Protein AF-A0A532T8S7-F1 (afdb_monomer)

pLDDT: mean 72.54, std 15.39, range [44.53, 95.19]

Mean predicted aligned error: 15.45 Å

Secondary structure (DSSP, 8-state):
--HHHHHHHHHHHT-----------------PPTT-TT--------TT-EEEEE-SSSSSS-EEEEEE-SSS--EEEEEEE-SSS-EEE---

Foldseek 3Di:
DDVVVVVVVVVVVPPPPPPPPPPPPPPPPPDDDPPDVPDPDPPPAAPPWDWDWDPPPPPPDTWIWIADDHPDHGDIWTWDDPNPPDTDGDDD

Solvent-accessible surface area (backbone atoms only — not comparable to full-atom values): 6074 Å² total; per-residue (Å²): 135,63,71,69,57,61,55,54,55,55,62,64,72,67,67,71,73,81,68,74,76,70,77,71,70,71,75,75,85,72,77,76,68,80,89,49,88,86,59,87,71,88,83,79,62,39,45,76,65,45,78,43,81,41,56,82,86,70,86,80,48,69,21,40,35,33,42,19,86,37,55,94,36,60,48,78,45,55,26,46,43,80,78,73,87,53,72,39,75,62,81,126

Structure (mmCIF, N/CA/C/O backbone):
data_AF-A0A532T8S7-F1
#
_entry.id   AF-A0A532T8S7-F1
#
loop_
_atom_site.group_PDB
_atom_site.id
_atom_site.type_symbol
_atom_site.label_atom_id
_atom_site.label_alt_id
_atom_s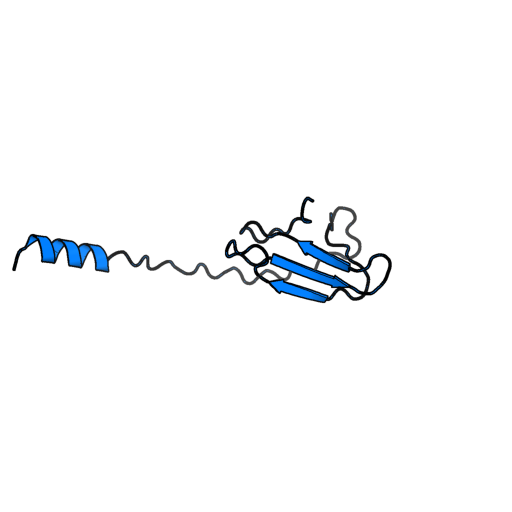ite.label_comp_id
_atom_site.label_asym_id
_atom_site.label_entity_id
_atom_site.label_seq_id
_atom_site.pdbx_PDB_ins_code
_atom_site.Cartn_x
_atom_site.Cartn_y
_atom_site.Cartn_z
_atom_site.occupancy
_atom_site.B_iso_or_equiv
_atom_site.auth_seq_id
_atom_site.auth_comp_id
_atom_site.auth_asym_id
_atom_site.auth_atom_id
_atom_site.pdbx_PDB_model_num
ATOM 1 N N . MET A 1 1 ? -38.533 -1.910 44.945 1.00 59.66 1 MET A N 1
ATOM 2 C CA . MET A 1 1 ? -37.654 -2.273 43.814 1.00 59.66 1 MET A CA 1
ATOM 3 C C . MET A 1 1 ? -38.559 -2.791 42.706 1.00 59.66 1 MET A C 1
ATO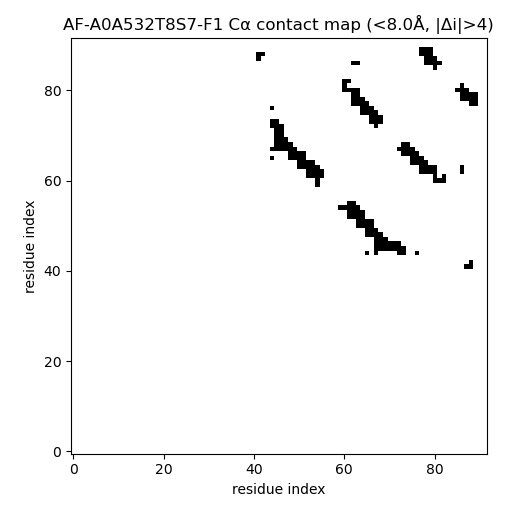M 5 O O . MET A 1 1 ? -39.288 -3.742 42.945 1.00 59.66 1 MET A O 1
ATOM 9 N N . ASN A 1 2 ? -38.682 -2.043 41.609 1.00 58.12 2 ASN A N 1
ATOM 10 C CA . ASN A 1 2 ? -39.811 -2.144 40.679 1.00 58.12 2 ASN A CA 1
ATOM 11 C C . ASN A 1 2 ? -39.638 -3.345 39.729 1.00 58.12 2 ASN A C 1
ATOM 13 O O . ASN A 1 2 ? -38.582 -3.473 39.112 1.00 58.12 2 ASN A O 1
ATOM 17 N N . LEU A 1 3 ? -40.651 -4.211 39.609 1.00 65.94 3 LEU A N 1
ATOM 18 C CA . LEU A 1 3 ? -40.575 -5.487 38.874 1.00 65.94 3 LEU A CA 1
ATOM 19 C C . LEU A 1 3 ? -40.214 -5.297 37.384 1.00 65.94 3 LEU A C 1
ATOM 21 O O . LEU A 1 3 ? -39.560 -6.147 36.786 1.00 65.94 3 LEU A O 1
ATOM 25 N N . TYR A 1 4 ? -40.539 -4.129 36.819 1.00 69.62 4 TYR A N 1
ATOM 26 C CA . TYR A 1 4 ? -40.157 -3.720 35.462 1.00 69.62 4 TYR A CA 1
ATOM 27 C C . TYR A 1 4 ? -38.637 -3.588 35.262 1.00 69.62 4 TYR A C 1
ATOM 29 O O . TYR A 1 4 ? -38.137 -3.862 34.177 1.00 69.62 4 TYR A O 1
ATOM 37 N N . TYR A 1 5 ? -37.884 -3.218 36.302 1.00 66.88 5 TYR A N 1
ATOM 38 C CA . TYR A 1 5 ? -36.425 -3.078 36.216 1.00 66.88 5 TYR A CA 1
ATOM 39 C C . TYR A 1 5 ? -35.732 -4.449 36.164 1.00 66.88 5 TYR A C 1
ATOM 41 O O . TYR A 1 5 ? -34.740 -4.621 35.464 1.00 66.88 5 TYR A O 1
ATOM 49 N N . LEU A 1 6 ? -36.294 -5.454 36.848 1.00 62.03 6 LEU A N 1
ATOM 50 C CA . LEU A 1 6 ? -35.775 -6.827 36.846 1.00 62.03 6 LEU A CA 1
ATOM 51 C C . LEU A 1 6 ? -35.995 -7.529 35.492 1.00 62.03 6 LEU A C 1
ATOM 53 O O . LEU A 1 6 ? -35.125 -8.263 35.022 1.00 62.03 6 LEU A O 1
ATOM 57 N N . LEU A 1 7 ? -37.128 -7.261 34.834 1.00 62.75 7 LEU A N 1
ATOM 58 C CA . LEU A 1 7 ? -37.402 -7.756 33.480 1.00 62.75 7 LEU A CA 1
ATOM 59 C C . LEU A 1 7 ? -36.509 -7.093 32.416 1.00 62.75 7 LEU A C 1
ATOM 61 O O . LEU A 1 7 ? -36.057 -7.766 31.495 1.00 62.75 7 LEU A O 1
ATOM 65 N N . LEU A 1 8 ? -36.185 -5.803 32.558 1.00 58.84 8 LEU A N 1
ATOM 66 C CA . LEU A 1 8 ? -35.295 -5.108 31.617 1.00 58.84 8 LEU A CA 1
ATOM 67 C C . LEU A 1 8 ? -33.831 -5.570 31.717 1.00 58.84 8 LEU A C 1
ATOM 69 O O . LEU A 1 8 ? -33.170 -5.728 30.693 1.00 58.84 8 LEU A O 1
ATOM 73 N N . VAL A 1 9 ? -33.327 -5.839 32.926 1.00 58.56 9 VAL A N 1
ATOM 74 C CA . VAL A 1 9 ? -31.935 -6.289 33.123 1.00 58.56 9 VAL A CA 1
ATOM 75 C C . VAL A 1 9 ? -31.717 -7.717 32.602 1.00 58.56 9 VAL A C 1
ATOM 77 O O . VAL A 1 9 ? -30.665 -8.014 32.042 1.00 58.56 9 VAL A O 1
ATOM 80 N N . THR A 1 10 ? -32.715 -8.598 32.712 1.00 56.66 10 THR A N 1
ATOM 81 C CA . THR A 1 10 ? -32.616 -9.985 32.214 1.00 56.66 10 THR A CA 1
ATOM 82 C C . THR A 1 10 ? -32.698 -10.085 30.686 1.00 56.66 10 THR A C 1
ATOM 84 O O . THR A 1 10 ? -32.019 -10.923 30.090 1.00 56.66 10 THR A O 1
ATOM 87 N N . ALA A 1 11 ? -3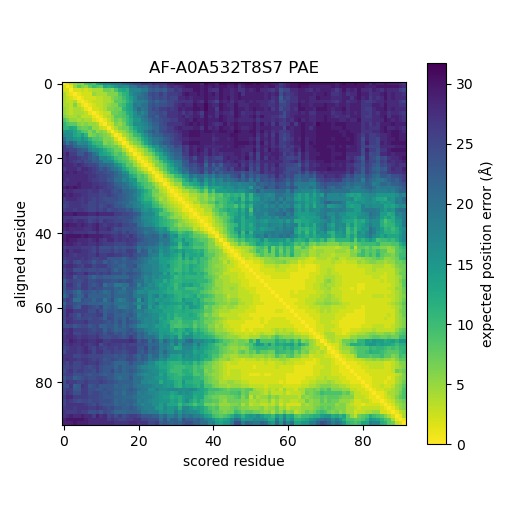3.440 -9.187 30.029 1.00 56.91 11 ALA A N 1
ATOM 88 C CA . ALA A 1 11 ? -33.487 -9.111 28.568 1.00 56.91 11 ALA A CA 1
ATOM 89 C C . ALA A 1 11 ? -32.154 -8.641 27.949 1.00 56.91 11 ALA A C 1
ATOM 91 O O . ALA A 1 11 ? -31.802 -9.077 26.856 1.00 56.91 11 ALA A O 1
ATOM 92 N N . PHE A 1 12 ? -31.381 -7.802 28.651 1.00 53.62 12 PHE A N 1
ATOM 93 C CA . PHE A 1 12 ? -30.105 -7.278 28.143 1.00 53.62 12 PHE A CA 1
ATOM 94 C C . PHE A 1 12 ? -28.952 -8.293 28.236 1.00 53.62 12 PHE A C 1
ATOM 96 O O . PHE A 1 12 ? -28.061 -8.304 27.391 1.00 53.62 12 PHE A O 1
ATOM 103 N N . VAL A 1 13 ? -28.986 -9.194 29.226 1.00 51.88 13 VAL A N 1
ATOM 104 C CA . VAL A 1 13 ? -27.939 -10.216 29.443 1.00 51.88 13 VAL A CA 1
ATOM 105 C C . VAL A 1 13 ? -28.069 -11.411 28.481 1.00 51.88 13 VAL A C 1
ATOM 107 O O . VAL A 1 13 ? -27.150 -12.216 28.368 1.00 51.88 13 VAL A O 1
ATOM 110 N N . SER A 1 14 ? -29.170 -11.510 27.729 1.00 46.84 14 SER A N 1
ATOM 111 C CA . SER A 1 14 ? -29.463 -12.667 26.865 1.00 46.84 14 SER A CA 1
ATOM 112 C C . SER A 1 14 ? -29.091 -12.476 25.383 1.00 46.84 14 SER A C 1
ATOM 114 O O . SER A 1 14 ? -29.262 -13.402 24.596 1.00 46.84 14 SER A O 1
ATOM 116 N N . SER A 1 15 ? -28.573 -11.306 24.989 1.00 48.22 15 SER A N 1
ATOM 117 C CA . SER A 1 15 ? -28.250 -10.984 23.583 1.00 48.22 15 SER A CA 1
ATOM 118 C C . SER A 1 15 ? -26.768 -11.110 23.227 1.00 48.22 15 SER A C 1
ATOM 120 O O . SER A 1 15 ? -26.329 -10.570 22.210 1.00 48.22 15 SER A O 1
ATOM 122 N N . THR A 1 16 ? -25.973 -11.849 24.002 1.00 46.06 16 THR A N 1
ATOM 123 C CA . THR A 1 16 ? -24.692 -12.325 23.479 1.00 46.06 16 THR A CA 1
ATOM 124 C C . THR A 1 16 ? -24.993 -13.453 22.505 1.00 46.06 16 THR A C 1
ATOM 126 O O . THR A 1 16 ? -25.117 -14.620 22.873 1.00 46.06 16 THR A O 1
ATOM 129 N N . SER A 1 17 ? -25.166 -13.090 21.230 1.00 53.94 17 SER A N 1
ATOM 130 C CA . SER A 1 17 ? -25.105 -14.070 20.155 1.00 53.94 17 SER A CA 1
ATOM 131 C C . SER A 1 17 ? -23.841 -14.895 20.384 1.00 53.94 17 SER A C 1
ATOM 133 O O . SER A 1 17 ? -22.720 -14.390 20.335 1.00 53.94 17 SER A O 1
ATOM 135 N N . THR A 1 18 ? -24.016 -16.171 20.721 1.00 51.88 18 THR A N 1
ATOM 136 C CA . THR A 1 18 ? -22.933 -17.147 20.657 1.00 51.88 18 THR A CA 1
ATOM 137 C C . THR A 1 18 ? -22.739 -17.399 19.170 1.00 51.88 18 THR A C 1
ATOM 139 O O . THR A 1 18 ? -23.177 -18.406 18.618 1.00 51.88 18 THR A O 1
ATOM 142 N N . GLY A 1 19 ? -22.206 -16.388 18.481 1.00 49.84 19 GLY A N 1
ATOM 143 C CA . GLY A 1 19 ? -21.791 -16.501 17.105 1.00 49.84 19 GLY A CA 1
ATOM 144 C C . GLY A 1 19 ? -20.765 -17.612 17.089 1.00 49.84 19 GLY A C 1
ATOM 145 O O . GLY A 1 19 ? -19.676 -17.463 17.639 1.00 49.84 19 GLY A O 1
ATOM 146 N N . ARG A 1 20 ? -21.136 -18.757 16.512 1.00 49.75 20 ARG A N 1
ATOM 147 C CA . ARG A 1 20 ? -20.151 -19.703 16.006 1.00 49.75 20 ARG A CA 1
ATOM 148 C C . ARG A 1 20 ? -19.195 -18.858 15.179 1.00 49.75 20 ARG A C 1
ATOM 150 O O . ARG A 1 20 ? -19.610 -18.321 14.153 1.00 49.75 20 ARG A O 1
ATOM 157 N N . PHE A 1 21 ? -17.955 -18.719 15.637 1.00 53.22 21 PHE A N 1
ATOM 158 C CA . PHE A 1 21 ? -16.875 -18.376 14.734 1.00 53.22 21 PHE A CA 1
ATOM 159 C C . PHE A 1 21 ? -16.949 -19.472 13.674 1.00 53.22 21 PHE A C 1
ATOM 161 O O . PHE A 1 21 ? -16.752 -20.648 13.984 1.00 53.22 21 PHE A O 1
ATOM 168 N N . LYS A 1 22 ? -17.442 -19.130 12.479 1.00 49.72 22 LYS A N 1
ATOM 169 C CA . LYS A 1 22 ? -17.254 -19.999 11.325 1.00 49.72 22 LYS A CA 1
ATOM 170 C C . LYS A 1 22 ? -15.749 -20.154 11.287 1.00 49.72 22 LYS A C 1
ATOM 172 O O . LYS A 1 22 ? -15.070 -19.134 11.188 1.00 49.72 22 LYS A O 1
ATOM 177 N N . ASP A 1 23 ? -15.261 -21.375 11.486 1.00 57.03 23 ASP A N 1
ATOM 178 C CA . ASP A 1 23 ? -13.876 -21.697 11.194 1.00 57.03 23 ASP A CA 1
ATOM 179 C C . ASP A 1 23 ? -13.629 -21.091 9.816 1.00 57.03 23 ASP A C 1
ATOM 181 O O . ASP A 1 23 ? -14.288 -21.472 8.847 1.00 57.03 23 ASP A O 1
ATOM 185 N N . ILE A 1 24 ? -12.853 -20.005 9.773 1.00 58.09 24 ILE A N 1
ATOM 186 C CA . ILE A 1 24 ? -12.459 -19.386 8.518 1.00 58.09 24 ILE A CA 1
ATOM 187 C C . ILE A 1 24 ? -11.726 -20.522 7.840 1.00 58.09 24 ILE A C 1
ATOM 189 O O . ILE A 1 24 ? -10.681 -20.936 8.353 1.00 58.09 24 ILE A O 1
ATOM 193 N N . ASP A 1 25 ? -12.352 -21.097 6.806 1.00 60.16 25 ASP A N 1
ATOM 194 C CA . ASP A 1 25 ? -11.759 -22.123 5.963 1.00 60.16 25 ASP A CA 1
ATOM 195 C C . ASP A 1 25 ? -10.318 -21.686 5.772 1.00 60.16 25 ASP A C 1
ATOM 197 O O . ASP A 1 25 ? -10.065 -20.592 5.259 1.00 60.16 25 ASP A O 1
ATOM 201 N N . SER A 1 26 ? -9.389 -22.454 6.352 1.00 57.91 26 SER A N 1
ATOM 202 C CA . SER A 1 26 ? -7.970 -22.123 6.287 1.00 57.91 26 SER A CA 1
ATOM 203 C C . SER A 1 26 ? -7.699 -21.827 4.824 1.00 57.91 26 SER A C 1
ATOM 205 O O . SER A 1 26 ? -8.047 -22.700 4.024 1.00 57.91 26 SER A O 1
ATOM 207 N N . PRO A 1 27 ? -7.219 -20.618 4.464 1.00 60.38 27 PRO A N 1
ATOM 208 C CA . PRO A 1 27 ? -7.236 -20.172 3.081 1.00 60.38 27 PRO A CA 1
ATOM 209 C C . PRO A 1 27 ? -6.593 -21.273 2.264 1.00 60.38 27 PRO A C 1
ATOM 211 O O . PRO A 1 27 ? -5.430 -21.620 2.499 1.00 60.38 27 PRO A O 1
ATOM 214 N N . GLU A 1 28 ? -7.394 -21.920 1.416 1.00 66.06 28 GLU A N 1
ATOM 215 C CA . GLU A 1 28 ? -6.913 -23.052 0.651 1.00 66.06 28 GLU A CA 1
ATOM 216 C C . GLU A 1 28 ? -5.724 -22.513 -0.135 1.00 66.06 28 GLU A C 1
ATOM 218 O O . GLU A 1 28 ? -5.844 -21.522 -0.860 1.00 66.06 28 GLU A O 1
ATOM 223 N N . THR A 1 29 ? -4.536 -23.071 0.102 1.00 59.47 29 THR A N 1
ATOM 224 C CA . THR A 1 29 ? -3.310 -22.565 -0.515 1.00 59.47 29 THR A CA 1
ATOM 225 C C . THR A 1 29 ? -3.291 -23.020 -1.968 1.00 59.47 29 THR A C 1
ATOM 227 O O . THR A 1 29 ? -2.575 -23.934 -2.371 1.00 59.47 29 THR A O 1
ATOM 230 N N . ILE A 1 30 ? -4.135 -22.388 -2.780 1.00 69.94 30 ILE A N 1
ATOM 231 C CA . ILE A 1 30 ? -4.206 -22.622 -4.210 1.00 69.94 30 ILE A CA 1
ATOM 232 C C . ILE A 1 30 ? -2.958 -21.988 -4.805 1.00 69.94 30 ILE A C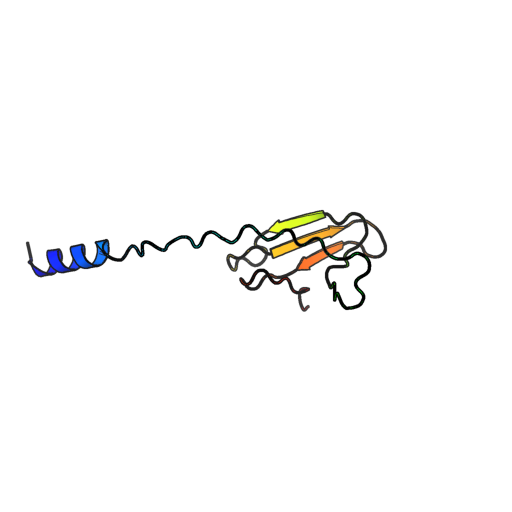 1
ATOM 234 O O . ILE A 1 30 ? -2.828 -20.769 -4.925 1.00 69.94 30 ILE A O 1
ATOM 238 N N . ARG A 1 31 ? -2.003 -22.836 -5.185 1.00 63.31 31 ARG A N 1
ATOM 239 C CA . ARG A 1 31 ? -0.832 -22.382 -5.926 1.00 63.31 31 ARG A CA 1
ATOM 240 C C . ARG A 1 31 ? -1.296 -21.831 -7.270 1.00 63.31 31 ARG A C 1
ATOM 242 O O . ARG A 1 31 ? -1.792 -22.578 -8.114 1.00 63.31 31 ARG A O 1
ATOM 249 N N . LEU A 1 32 ? -1.097 -20.533 -7.479 1.00 63.31 32 LEU A N 1
ATOM 250 C CA . LEU A 1 32 ? -1.387 -19.900 -8.759 1.00 63.31 32 LEU A CA 1
ATOM 251 C C . LEU A 1 32 ? -0.562 -20.563 -9.868 1.00 63.31 32 LEU A C 1
ATOM 253 O O . LEU A 1 32 ? 0.628 -20.859 -9.704 1.00 63.31 32 LEU A O 1
ATOM 257 N N . LYS A 1 33 ? -1.208 -20.814 -11.009 1.00 64.50 33 LYS A N 1
ATOM 258 C CA . LYS A 1 33 ? -0.518 -21.320 -12.195 1.00 64.50 33 LYS A CA 1
ATOM 259 C C . LYS A 1 33 ? 0.461 -20.256 -12.687 1.00 64.50 33 LYS A C 1
ATOM 261 O O . LYS A 1 33 ? 0.098 -19.093 -12.840 1.00 64.50 33 LYS A O 1
ATOM 266 N N . TYR A 1 34 ? 1.696 -20.673 -12.948 1.00 56.78 34 TYR A N 1
ATOM 267 C CA . TYR A 1 34 ? 2.688 -19.825 -13.601 1.00 56.78 34 TYR A CA 1
ATOM 268 C C . TYR A 1 34 ? 2.206 -19.438 -15.006 1.00 56.78 34 TYR A C 1
ATOM 270 O O . TYR A 1 34 ? 1.697 -20.299 -15.723 1.00 56.78 34 TYR A O 1
ATOM 278 N N . ASN A 1 35 ? 2.399 -18.171 -15.389 1.00 61.38 35 ASN A N 1
ATOM 279 C CA . ASN A 1 35 ? 2.032 -17.628 -16.701 1.00 61.38 35 ASN A CA 1
ATOM 280 C C . ASN A 1 35 ? 0.563 -17.897 -17.080 1.00 61.38 35 ASN A C 1
ATOM 282 O O . ASN A 1 35 ? 0.280 -18.506 -18.109 1.00 61.38 35 ASN A O 1
ATOM 286 N N . ASN A 1 36 ? -0.365 -17.495 -16.211 1.00 67.12 36 ASN A N 1
ATOM 287 C CA . ASN A 1 36 ? -1.796 -17.572 -16.481 1.00 67.12 36 ASN A CA 1
ATOM 288 C C . ASN A 1 36 ? -2.242 -16.311 -17.257 1.00 67.12 36 ASN A C 1
ATOM 290 O O . ASN A 1 36 ? -2.354 -15.261 -16.632 1.00 67.12 36 ASN A O 1
ATOM 294 N N . PRO A 1 37 ? -2.467 -16.375 -18.585 1.00 69.50 37 PRO A N 1
ATOM 295 C CA . PRO A 1 37 ? -2.791 -15.196 -19.396 1.00 69.50 37 PRO A CA 1
ATOM 296 C C . PRO A 1 37 ? -4.181 -14.618 -19.097 1.00 69.50 37 PRO A C 1
ATOM 298 O O . PRO A 1 37 ? -4.412 -13.444 -19.361 1.00 69.50 37 PRO A O 1
ATOM 301 N N . ASP A 1 38 ? -5.076 -15.425 -18.521 1.00 72.69 38 ASP A N 1
ATOM 302 C CA . ASP A 1 38 ? -6.410 -14.998 -18.087 1.00 72.69 38 ASP A CA 1
ATOM 303 C C . ASP A 1 38 ? -6.391 -14.432 -16.655 1.00 72.69 38 ASP A C 1
ATOM 305 O O . ASP A 1 38 ? -7.408 -13.952 -16.153 1.00 72.69 38 ASP A O 1
ATOM 309 N N . LEU A 1 39 ? -5.242 -14.508 -15.966 1.00 67.00 39 LEU A N 1
ATOM 310 C CA . LEU A 1 39 ? -5.069 -13.901 -14.654 1.00 67.00 39 LEU A CA 1
ATOM 311 C C . LEU A 1 39 ? -4.858 -12.402 -14.837 1.00 67.00 39 LEU A C 1
ATOM 313 O O . LEU A 1 39 ? -3.761 -11.944 -15.156 1.00 67.00 39 LEU A O 1
ATOM 317 N N . ILE A 1 40 ? -5.919 -11.642 -14.602 1.00 60.59 40 ILE A N 1
ATOM 318 C CA . ILE A 1 40 ? -5.831 -10.195 -14.447 1.00 60.59 40 ILE A CA 1
ATOM 319 C C . ILE A 1 40 ? -5.113 -9.938 -13.116 1.00 60.59 40 ILE A C 1
ATOM 321 O O . ILE A 1 40 ? -5.654 -10.215 -12.047 1.00 60.59 40 ILE A O 1
ATOM 325 N N . VAL A 1 41 ? -3.855 -9.496 -13.184 1.00 56.72 41 VAL A N 1
ATOM 326 C CA . VAL A 1 41 ? -3.061 -9.095 -12.015 1.00 56.72 41 VAL A CA 1
ATOM 327 C C . VAL A 1 41 ? -2.880 -7.584 -12.067 1.00 56.72 41 VAL A C 1
ATOM 329 O O . VAL A 1 41 ? -2.012 -7.100 -12.787 1.00 56.72 41 VAL A O 1
ATOM 332 N N . ASP A 1 42 ? -3.660 -6.848 -11.276 1.00 61.75 42 ASP A N 1
ATOM 333 C CA . ASP A 1 42 ? -3.532 -5.383 -11.169 1.00 61.75 42 ASP A CA 1
ATOM 334 C C . ASP A 1 42 ? -2.484 -4.937 -10.124 1.00 61.75 42 ASP A C 1
ATOM 336 O O . ASP A 1 42 ? -2.234 -3.750 -9.940 1.00 61.75 42 ASP A O 1
ATOM 340 N N . LEU A 1 43 ? -1.803 -5.882 -9.464 1.00 67.00 43 LEU A N 1
ATOM 341 C CA . LEU A 1 43 ? -0.786 -5.633 -8.424 1.00 67.00 43 LEU A CA 1
ATOM 342 C C . LEU A 1 43 ? 0.655 -5.581 -8.971 1.00 67.00 43 LEU A C 1
ATOM 344 O O . LEU A 1 43 ? 1.606 -6.070 -8.357 1.00 67.00 43 LEU A O 1
ATOM 348 N N . GLY A 1 44 ? 0.841 -4.997 -10.153 1.00 69.06 44 GLY A N 1
ATOM 349 C CA . GLY A 1 44 ? 2.166 -4.768 -10.732 1.00 69.06 44 GLY A CA 1
ATOM 350 C C . GLY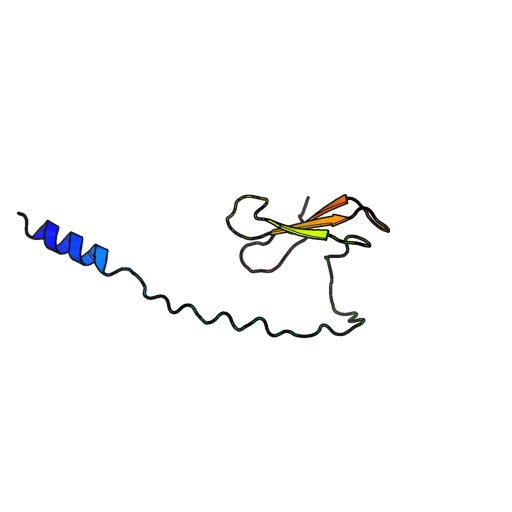 A 1 44 ? 2.793 -3.474 -10.215 1.00 69.06 44 GLY A C 1
ATOM 351 O O . GLY A 1 44 ? 2.520 -2.415 -10.764 1.00 69.06 44 GLY A O 1
ATOM 352 N N . VAL A 1 45 ? 3.652 -3.545 -9.192 1.00 73.62 45 VAL A N 1
ATOM 353 C CA . VAL A 1 45 ? 4.211 -2.334 -8.545 1.00 73.62 45 VAL A CA 1
ATOM 354 C C . VAL A 1 45 ? 5.698 -2.088 -8.791 1.00 73.62 45 VAL A C 1
ATOM 356 O O . VAL A 1 45 ? 6.145 -0.957 -8.647 1.00 73.62 45 VAL A O 1
ATOM 359 N N . GLY A 1 46 ? 6.467 -3.099 -9.203 1.00 74.88 46 GLY A N 1
ATOM 360 C CA . GLY A 1 46 ? 7.914 -2.994 -9.432 1.00 74.88 46 GLY A CA 1
ATOM 361 C C . GLY A 1 46 ? 8.688 -4.18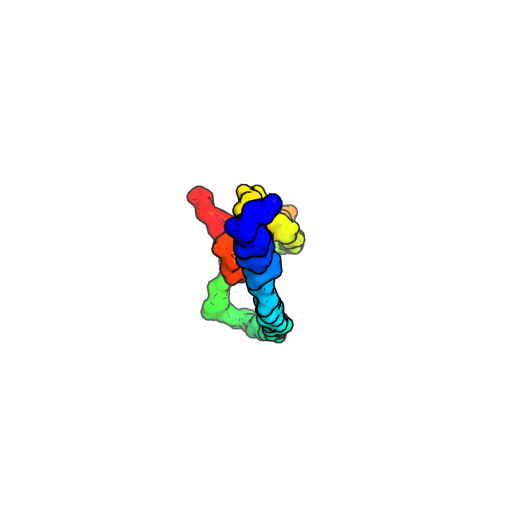0 -8.857 1.00 74.88 46 GLY A C 1
ATOM 362 O O . GLY A 1 46 ? 8.121 -5.050 -8.192 1.00 74.88 46 GLY A O 1
ATOM 363 N N . LEU A 1 47 ? 9.995 -4.237 -9.118 1.00 79.12 47 LEU A N 1
ATOM 364 C CA . LEU A 1 47 ? 10.894 -5.197 -8.476 1.00 79.12 47 LEU A CA 1
ATOM 365 C C . LEU A 1 47 ? 11.086 -4.816 -6.994 1.00 79.12 47 LEU A C 1
ATOM 367 O O . LEU A 1 47 ? 11.055 -3.641 -6.637 1.00 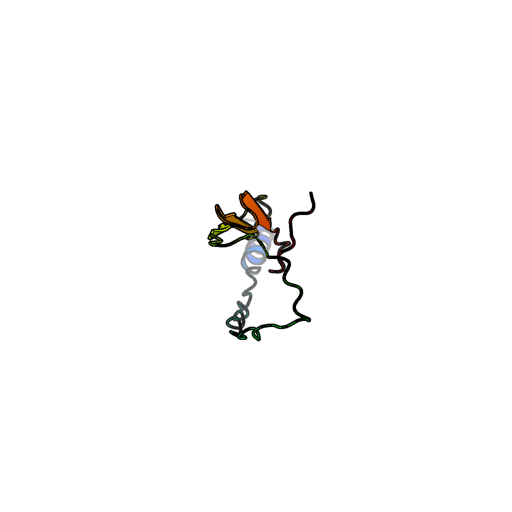79.12 47 LEU A O 1
ATOM 371 N N . TRP A 1 48 ? 11.262 -5.810 -6.118 1.00 82.00 48 TRP A N 1
ATOM 372 C CA . TRP A 1 48 ? 11.443 -5.611 -4.664 1.00 82.00 48 TRP A CA 1
ATOM 373 C C . TRP A 1 48 ? 10.292 -4.881 -3.967 1.00 82.00 48 TRP A C 1
ATOM 375 O O . TRP A 1 48 ? 10.500 -4.005 -3.129 1.00 82.00 48 TRP A O 1
ATOM 385 N N . ALA A 1 49 ? 9.067 -5.260 -4.315 1.00 85.88 49 ALA A N 1
ATOM 386 C CA . ALA A 1 49 ? 7.876 -4.820 -3.610 1.00 85.88 49 ALA A CA 1
ATOM 387 C C . ALA A 1 49 ? 7.944 -5.194 -2.119 1.00 85.88 49 ALA A C 1
ATOM 389 O O . ALA A 1 49 ? 8.147 -6.361 -1.776 1.00 85.88 49 ALA A O 1
ATOM 390 N N . ASN A 1 50 ? 7.744 -4.208 -1.244 1.00 90.69 50 ASN A N 1
ATOM 391 C CA . ASN A 1 50 ? 7.620 -4.397 0.195 1.00 90.69 50 ASN A CA 1
ATOM 392 C C . ASN A 1 50 ? 6.161 -4.142 0.627 1.00 90.69 50 ASN A C 1
ATOM 394 O O . ASN A 1 50 ? 5.777 -2.973 0.758 1.00 90.69 50 ASN A O 1
ATOM 398 N N . PRO A 1 51 ? 5.341 -5.199 0.790 1.00 91.06 51 PRO A N 1
ATOM 399 C CA . PRO A 1 51 ? 3.945 -5.076 1.196 1.00 91.06 51 PRO A CA 1
ATOM 400 C C . PRO A 1 51 ? 3.817 -4.752 2.689 1.00 91.06 51 PRO A C 1
ATOM 402 O O . PRO A 1 51 ? 4.499 -5.340 3.528 1.00 91.06 51 PRO A O 1
ATOM 405 N N . ILE A 1 52 ? 2.916 -3.830 3.014 1.00 94.06 52 ILE A N 1
ATOM 406 C CA . ILE A 1 52 ? 2.656 -3.327 4.362 1.00 94.06 52 ILE A CA 1
ATOM 407 C C . ILE A 1 52 ? 1.137 -3.381 4.598 1.00 94.06 52 ILE A C 1
ATOM 409 O O . ILE A 1 52 ? 0.419 -2.544 4.048 1.00 94.06 52 ILE A O 1
ATOM 413 N N . PRO A 1 53 ? 0.641 -4.348 5.393 1.00 93.25 53 PRO A N 1
ATOM 414 C CA . PRO A 1 53 ? -0.753 -4.374 5.828 1.00 93.25 53 PRO A CA 1
ATOM 415 C C . PRO A 1 53 ? -1.011 -3.236 6.818 1.00 93.25 53 PRO A C 1
ATOM 417 O O . PRO A 1 53 ? -0.314 -3.132 7.833 1.00 93.25 53 PRO A O 1
ATOM 420 N N . VAL A 1 54 ? -1.982 -2.378 6.522 1.00 94.75 54 VAL A N 1
ATOM 421 C CA . VAL A 1 54 ? -2.361 -1.230 7.357 1.00 94.75 54 VAL A CA 1
ATOM 422 C C . VAL A 1 54 ? -3.795 -0.826 7.027 1.00 94.75 54 VAL A C 1
ATOM 424 O O . VAL A 1 54 ? -4.174 -0.916 5.876 1.00 94.75 54 VAL A O 1
ATOM 427 N N . ASP A 1 55 ? -4.570 -0.388 8.013 1.00 95.06 55 ASP A N 1
ATOM 428 C CA . ASP A 1 55 ? -5.8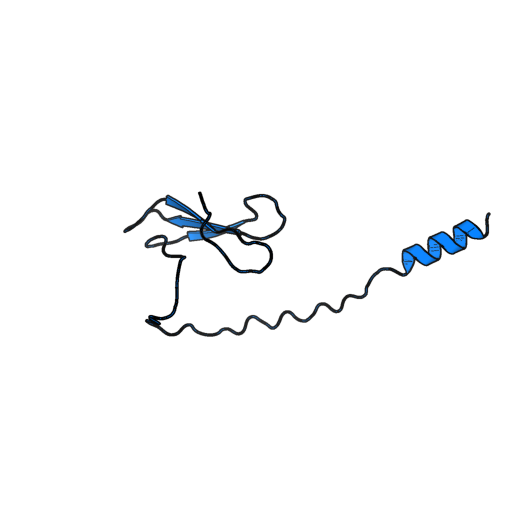41 0.323 7.804 1.00 95.06 55 ASP A CA 1
ATOM 429 C C . ASP A 1 55 ? -5.501 1.790 7.477 1.00 95.06 55 ASP A C 1
ATOM 431 O O . ASP A 1 55 ? -5.119 2.555 8.373 1.00 95.06 55 ASP A O 1
ATOM 435 N N . TRP A 1 56 ? -5.433 2.141 6.190 1.00 93.56 56 TRP A N 1
ATOM 436 C CA . TRP A 1 56 ? -4.900 3.431 5.744 1.00 93.56 56 TRP A CA 1
ATOM 437 C C . TRP A 1 56 ? -5.943 4.544 5.822 1.00 93.56 56 TRP A C 1
ATOM 439 O O . TRP A 1 56 ? -5.597 5.680 6.174 1.00 93.56 56 TRP A O 1
ATOM 449 N N . ASP A 1 57 ? -7.199 4.242 5.502 1.00 93.31 57 ASP A N 1
ATOM 450 C CA . ASP A 1 57 ? -8.284 5.221 5.459 1.00 93.31 57 ASP A CA 1
ATOM 451 C C . ASP A 1 57 ? -9.141 5.267 6.741 1.00 93.31 57 ASP A C 1
ATOM 453 O O . ASP A 1 57 ? -9.902 6.223 6.924 1.00 93.31 57 ASP A O 1
ATOM 457 N N . GLN A 1 58 ? -8.894 4.352 7.688 1.00 95.19 58 GLN A N 1
ATOM 458 C CA . GLN A 1 58 ? -9.558 4.231 8.991 1.00 95.19 58 GLN A CA 1
ATOM 459 C C . GLN A 1 58 ? -11.011 3.749 8.902 1.00 95.19 58 GLN A C 1
ATOM 461 O O . GLN A 1 58 ? -11.830 4.108 9.761 1.00 95.19 58 GLN A O 1
ATOM 466 N N . ASP A 1 59 ? -11.352 2.953 7.892 1.00 94.56 59 ASP A N 1
ATOM 467 C CA . ASP A 1 59 ? -12.681 2.357 7.766 1.00 94.56 59 ASP A CA 1
ATOM 468 C C . ASP A 1 59 ? -12.855 1.060 8.592 1.00 94.56 59 ASP A C 1
ATOM 470 O O . ASP A 1 59 ? -13.982 0.603 8.830 1.00 94.56 59 ASP A O 1
ATOM 474 N N . GLY A 1 60 ? -11.753 0.545 9.151 1.00 94.19 60 GLY A N 1
ATOM 475 C CA . GLY A 1 60 ? -11.716 -0.618 10.031 1.00 94.19 60 GLY A CA 1
ATOM 476 C C . GLY A 1 60 ? -11.442 -1.939 9.318 1.00 94.19 60 GLY A C 1
ATOM 477 O O . GLY A 1 60 ? -11.485 -2.991 9.972 1.00 94.19 60 GLY A O 1
ATOM 478 N N . ASP A 1 61 ? -11.158 -1.913 8.020 1.00 94.12 61 ASP A N 1
ATOM 479 C CA . ASP A 1 61 ? -10.612 -3.044 7.299 1.0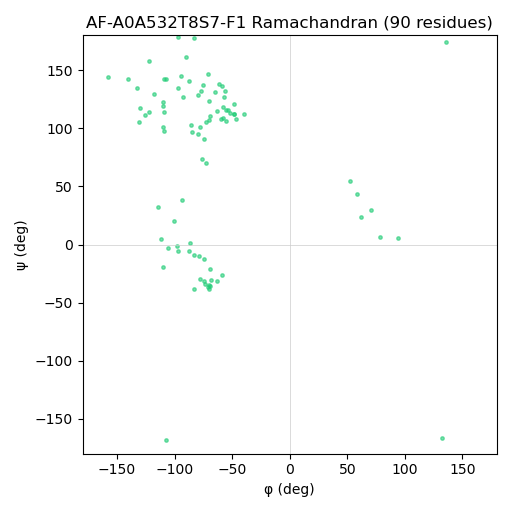0 94.12 61 ASP A CA 1
ATOM 480 C C . ASP A 1 61 ? -9.075 -2.958 7.167 1.00 94.12 61 ASP A C 1
ATOM 482 O O . ASP A 1 61 ? -8.416 -2.113 7.766 1.00 94.12 61 ASP A O 1
ATOM 486 N N . THR A 1 62 ? -8.449 -3.960 6.550 1.00 93.56 62 THR A N 1
ATOM 487 C CA . THR A 1 62 ? -6.993 -3.942 6.344 1.00 93.56 62 THR A CA 1
ATOM 488 C C . THR A 1 62 ? -6.701 -3.741 4.871 1.00 93.56 62 THR A C 1
ATOM 490 O O . THR A 1 62 ? -6.926 -4.661 4.075 1.00 93.56 62 THR A O 1
ATOM 493 N N . ASP A 1 63 ? -6.110 -2.594 4.553 1.00 93.31 63 ASP A N 1
ATOM 494 C CA . ASP A 1 63 ? -5.591 -2.262 3.235 1.00 93.31 63 ASP A CA 1
ATOM 495 C C . ASP A 1 63 ? -4.189 -2.825 2.995 1.00 93.31 63 ASP A C 1
ATOM 497 O O . ASP A 1 63 ? -3.527 -3.421 3.860 1.00 93.31 63 ASP A O 1
ATOM 501 N N . LEU A 1 64 ? -3.701 -2.582 1.778 1.00 91.38 64 LEU A N 1
ATOM 502 C CA . LEU A 1 64 ? -2.349 -2.904 1.373 1.00 91.38 64 LEU A CA 1
ATOM 503 C C . LEU A 1 64 ? -1.631 -1.674 0.809 1.00 91.38 64 LEU A C 1
ATOM 505 O O . LEU A 1 64 ? -1.886 -1.222 -0.308 1.00 91.38 64 LEU A O 1
ATOM 509 N N . LEU A 1 65 ? -0.632 -1.196 1.552 1.00 92.38 65 LEU A N 1
ATOM 510 C CA . LEU A 1 65 ? 0.399 -0.327 1.000 1.00 92.38 65 LEU A CA 1
ATOM 511 C C . LEU A 1 65 ? 1.527 -1.169 0.419 1.00 92.38 65 LEU A C 1
ATOM 513 O O . LEU A 1 65 ? 1.963 -2.152 1.018 1.00 92.38 65 LEU A O 1
ATOM 517 N N . VAL A 1 66 ? 2.066 -0.749 -0.720 1.00 90.38 66 VAL A N 1
ATOM 518 C CA . VAL A 1 66 ? 3.263 -1.375 -1.280 1.00 90.38 66 VAL A CA 1
ATOM 519 C C . VAL A 1 66 ? 4.289 -0.319 -1.629 1.00 90.38 66 VAL A C 1
ATOM 521 O O . VAL A 1 66 ? 4.059 0.542 -2.473 1.00 90.38 66 VAL A O 1
ATOM 524 N N . SER A 1 67 ? 5.441 -0.394 -0.969 1.00 89.94 67 SER A N 1
ATOM 525 C CA . SER A 1 67 ? 6.587 0.454 -1.279 1.00 89.94 67 SER A CA 1
ATOM 526 C C . SER A 1 67 ? 7.551 -0.295 -2.186 1.00 89.94 67 SER A C 1
ATOM 528 O O . SER A 1 67 ? 7.879 -1.456 -1.937 1.00 89.94 67 SER A O 1
ATOM 530 N N . THR A 1 68 ? 8.027 0.369 -3.232 1.00 87.69 68 THR A N 1
ATOM 531 C CA . THR A 1 68 ? 9.131 -0.121 -4.058 1.00 87.69 68 THR A CA 1
ATOM 532 C C . THR A 1 68 ? 10.059 1.022 -4.446 1.00 87.69 68 THR A C 1
ATOM 534 O O . THR A 1 68 ? 9.640 2.148 -4.727 1.00 87.69 68 THR A O 1
ATOM 537 N N . SER A 1 69 ? 11.353 0.729 -4.464 1.00 82.50 69 SER A N 1
ATOM 538 C CA . SER A 1 69 ? 12.394 1.654 -4.902 1.00 82.50 69 SER A CA 1
ATOM 539 C C . SER A 1 69 ? 12.970 1.311 -6.279 1.00 82.50 69 SER A C 1
ATOM 541 O O . SER A 1 69 ? 13.812 2.067 -6.768 1.00 82.50 69 SER A O 1
ATOM 543 N N . ASP A 1 70 ? 12.546 0.211 -6.910 1.00 76.44 70 ASP A N 1
ATOM 544 C CA . ASP A 1 70 ? 13.222 -0.348 -8.088 1.00 76.44 70 ASP A CA 1
ATOM 545 C C . ASP A 1 70 ? 12.436 -0.134 -9.402 1.00 76.44 70 ASP A C 1
ATOM 547 O O . ASP A 1 70 ? 11.540 0.699 -9.505 1.00 76.44 70 ASP A O 1
ATOM 551 N N . LYS A 1 71 ? 12.852 -0.808 -10.473 1.00 69.69 71 LYS A N 1
ATOM 552 C CA . LYS A 1 71 ? 12.303 -0.742 -11.829 1.00 69.69 71 LYS A CA 1
ATOM 553 C C . LYS A 1 71 ? 11.189 -1.778 -12.039 1.00 69.69 71 LYS A C 1
ATOM 555 O O . LYS A 1 71 ? 11.136 -2.770 -11.318 1.00 69.69 71 LYS A O 1
ATOM 560 N N . PRO A 1 72 ? 10.331 -1.616 -13.066 1.00 70.19 72 PRO A N 1
ATOM 561 C CA . PRO A 1 72 ? 10.219 -0.470 -13.981 1.00 70.19 72 PRO A CA 1
ATOM 562 C C . PRO A 1 72 ? 9.555 0.764 -13.352 1.00 70.19 72 PRO A C 1
ATOM 564 O O . PRO A 1 72 ? 9.649 1.850 -13.920 1.00 70.19 72 PRO A O 1
ATOM 567 N N . SER A 1 73 ? 8.932 0.603 -12.189 1.00 72.62 73 SER A N 1
ATOM 568 C CA . SER A 1 73 ? 8.114 1.599 -11.510 1.00 72.62 73 SER A CA 1
ATOM 569 C C . SER A 1 73 ? 8.511 1.672 -10.036 1.00 72.62 73 SER A C 1
ATOM 571 O O . SER A 1 73 ? 8.686 0.639 -9.403 1.00 72.62 73 SER A O 1
ATOM 573 N N . ASN A 1 74 ? 8.658 2.884 -9.504 1.00 81.06 74 ASN A N 1
ATOM 574 C CA . ASN A 1 74 ? 9.016 3.145 -8.112 1.00 81.06 74 ASN A CA 1
ATOM 575 C C . ASN A 1 74 ? 7.933 3.997 -7.442 1.00 81.06 74 ASN A C 1
ATOM 577 O O . ASN A 1 74 ? 7.174 4.688 -8.118 1.00 81.06 74 ASN A O 1
ATOM 581 N N . GLY A 1 75 ? 7.862 3.948 -6.114 1.00 87.00 75 GLY A N 1
ATOM 582 C CA . GLY A 1 75 ? 6.921 4.748 -5.339 1.00 87.00 75 GLY A CA 1
ATOM 583 C C . GLY A 1 75 ? 6.165 3.955 -4.283 1.00 87.00 75 GLY A C 1
ATOM 584 O O . GLY A 1 75 ? 6.532 2.835 -3.925 1.00 87.00 75 GLY A O 1
ATOM 585 N N . LEU A 1 76 ? 5.117 4.596 -3.775 1.00 88.38 76 LEU A N 1
ATOM 586 C CA . LEU A 1 76 ? 4.178 4.037 -2.816 1.00 88.38 76 LEU A CA 1
ATOM 587 C C . LEU A 1 76 ? 2.840 3.828 -3.526 1.00 88.38 76 LEU A C 1
ATOM 589 O O . LEU A 1 76 ? 2.279 4.776 -4.072 1.00 88.38 76 LEU A O 1
ATOM 593 N N . TYR A 1 77 ? 2.363 2.592 -3.516 1.00 88.38 77 TYR A N 1
ATOM 594 C CA . TYR A 1 77 ? 1.087 2.182 -4.087 1.00 88.38 77 TYR A CA 1
ATOM 595 C C . TYR A 1 77 ? 0.113 1.894 -2.957 1.00 88.38 77 TYR A C 1
ATOM 597 O O . TYR A 1 77 ? 0.509 1.343 -1.928 1.00 88.38 77 TYR A O 1
ATOM 605 N N . PHE A 1 78 ? -1.145 2.253 -3.171 1.00 89.62 78 PHE A N 1
ATOM 606 C CA . PHE A 1 78 ? -2.241 1.992 -2.254 1.00 89.62 78 PHE A CA 1
ATOM 607 C C . PHE A 1 78 ? -3.264 1.102 -2.954 1.00 89.62 78 PHE A C 1
ATOM 609 O O . PHE A 1 78 ? -3.660 1.379 -4.092 1.00 89.62 78 PHE A O 1
ATOM 616 N N . PHE A 1 79 ? -3.640 0.023 -2.277 1.00 89.50 79 PHE A N 1
ATOM 617 C CA . PHE A 1 79 ? -4.704 -0.871 -2.689 1.00 89.50 79 PHE A CA 1
ATOM 618 C C . PHE A 1 79 ? -5.741 -0.928 -1.577 1.00 89.50 79 PHE A C 1
ATOM 620 O O . PHE A 1 79 ? -5.442 -1.424 -0.489 1.00 89.50 79 PHE A O 1
ATOM 627 N N . GLU A 1 80 ? -6.926 -0.423 -1.891 1.00 90.44 80 GLU A N 1
ATOM 628 C CA . GLU A 1 80 ? -8.068 -0.360 -0.985 1.00 90.44 80 GLU A CA 1
ATOM 629 C C . GLU A 1 80 ? -8.711 -1.741 -0.880 1.00 90.44 80 GLU A C 1
ATOM 631 O O . GLU A 1 80 ? -8.950 -2.405 -1.901 1.00 90.44 80 GLU A O 1
ATOM 636 N N . ASN A 1 81 ? -8.977 -2.165 0.348 1.00 90.00 81 ASN A N 1
ATOM 637 C CA . ASN A 1 81 ? -9.928 -3.224 0.643 1.00 90.00 81 ASN A CA 1
ATOM 638 C C . ASN A 1 81 ? -11.280 -2.561 0.957 1.00 90.00 81 ASN A C 1
ATOM 640 O O . ASN A 1 81 ? -11.330 -1.456 1.464 1.00 90.00 81 ASN A O 1
ATOM 644 N N . ILE A 1 82 ? -12.390 -3.198 0.573 1.00 89.06 82 ILE A N 1
ATOM 645 C CA . ILE A 1 82 ? -13.749 -2.680 0.855 1.00 89.06 82 ILE A CA 1
ATOM 646 C C . ILE A 1 82 ? -14.512 -3.606 1.812 1.00 89.06 82 ILE A C 1
ATOM 648 O O . ILE A 1 82 ? -15.719 -3.842 1.686 1.00 89.06 82 ILE A O 1
ATOM 652 N N . GLY A 1 83 ? -13.774 -4.252 2.709 1.00 86.56 83 GLY A N 1
ATOM 653 C CA . GLY A 1 83 ? -14.245 -5.204 3.709 1.00 86.56 83 GLY A CA 1
ATOM 654 C C . GLY A 1 83 ? -14.522 -6.608 3.167 1.00 86.56 83 GLY A C 1
ATOM 655 O O . GLY A 1 83 ? -15.048 -7.461 3.888 1.00 86.56 83 GLY A O 1
ATOM 656 N N . ASN A 1 84 ? -14.196 -6.879 1.900 1.00 84.31 84 ASN A N 1
ATOM 657 C CA . ASN A 1 84 ? -14.473 -8.156 1.230 1.00 84.31 84 ASN A CA 1
ATOM 658 C C . ASN A 1 84 ? -13.212 -8.975 0.897 1.00 84.31 84 ASN A C 1
ATOM 660 O O . ASN A 1 84 ? -13.335 -10.041 0.291 1.00 84.31 84 ASN A O 1
ATOM 664 N N . ASN A 1 85 ? -12.027 -8.519 1.322 1.00 78.44 85 ASN A N 1
ATOM 665 C CA . ASN A 1 85 ? -10.717 -9.096 0.994 1.00 78.44 85 ASN A CA 1
ATOM 666 C C . ASN A 1 85 ? -10.391 -9.079 -0.510 1.00 78.44 85 ASN A C 1
ATOM 668 O O . ASN A 1 85 ? -9.603 -9.899 -0.990 1.00 78.44 85 ASN A O 1
ATOM 672 N N . ILE A 1 86 ? -11.009 -8.170 -1.264 1.00 80.62 86 ILE A N 1
ATOM 673 C CA . ILE A 1 86 ? -10.690 -7.895 -2.662 1.00 80.62 86 ILE A CA 1
ATOM 674 C C . ILE A 1 86 ? -10.045 -6.516 -2.704 1.00 80.62 86 ILE A C 1
ATOM 676 O O . ILE A 1 86 ? -10.663 -5.524 -2.338 1.00 80.62 86 ILE A O 1
ATOM 680 N N . PHE A 1 87 ? -8.804 -6.480 -3.179 1.00 81.94 87 PHE A N 1
ATOM 681 C CA . PHE A 1 87 ? -8.010 -5.264 -3.264 1.00 81.94 87 PHE A CA 1
ATOM 682 C C . PHE A 1 87 ? -8.180 -4.615 -4.635 1.00 81.94 87 PHE A C 1
ATOM 684 O O . PHE A 1 87 ? -7.961 -5.272 -5.657 1.00 81.94 87 PHE A O 1
ATOM 691 N N . SER A 1 88 ? -8.530 -3.333 -4.658 1.00 81.62 88 SER A N 1
ATOM 692 C CA . SER A 1 88 ? -8.617 -2.537 -5.887 1.00 81.62 88 SER A CA 1
ATOM 693 C C . SER A 1 88 ? -7.476 -1.521 -5.933 1.00 81.62 88 SER A C 1
ATOM 695 O O . SER A 1 88 ? -7.127 -0.967 -4.889 1.00 81.62 88 SER A O 1
ATOM 697 N N . PRO A 1 89 ? -6.871 -1.237 -7.104 1.00 75.69 89 PRO A N 1
ATOM 698 C CA . PRO A 1 89 ? -5.991 -0.084 -7.233 1.00 75.69 89 PRO A CA 1
ATOM 699 C C . PRO A 1 89 ? -6.776 1.157 -6.830 1.00 75.69 89 PRO A C 1
ATOM 701 O O . PRO A 1 89 ? -7.900 1.338 -7.302 1.00 75.69 89 PRO A O 1
ATOM 704 N N . ALA A 1 90 ? -6.190 1.996 -5.981 1.00 62.38 90 ALA A N 1
ATOM 705 C CA . ALA A 1 90 ? -6.835 3.234 -5.587 1.00 62.38 90 ALA A CA 1
ATOM 706 C C . ALA A 1 90 ? -7.220 4.039 -6.838 1.00 62.38 90 ALA A C 1
ATOM 708 O O . ALA A 1 90 ? -6.355 4.440 -7.626 1.00 62.38 90 ALA A O 1
ATOM 709 N N . SER A 1 91 ? -8.520 4.240 -7.054 1.00 54.06 91 SER A N 1
ATOM 710 C CA . SER A 1 91 ? -9.000 5.148 -8.087 1.00 54.06 91 SER A CA 1
ATOM 711 C C . SER A 1 91 ? -8.658 6.563 -7.635 1.00 54.06 91 SER A C 1
ATOM 713 O O . SER A 1 91 ? -9.198 7.031 -6.634 1.00 54.06 91 SER A O 1
ATOM 715 N N . GLY A 1 92 ? -7.711 7.197 -8.329 1.00 44.53 92 GLY A N 1
ATOM 716 C CA . GLY A 1 92 ? -7.384 8.609 -8.117 1.00 44.53 92 GLY A CA 1
ATOM 717 C C . GLY A 1 92 ? -8.545 9.545 -8.425 1.00 44.53 92 GLY A C 1
ATOM 718 O O . GLY A 1 92 ? -9.458 9.142 -9.183 1.00 44.53 92 GLY A O 1
#

Radius of gyration: 22.55 Å; Cα contacts (8 Å, |Δi|>4): 100; chains: 1; bounding box: 54×32×63 Å

Sequence (92 aa):
MNLYYLLLVTAFVSSTSTGRFKDIDSPETIRLKYNNPDLIVDLGVGLWANPIPVDWDQDGDTDLLVSTSDKPSNGLYFFENIGNNIFSPASG